Protein AF-A0A962J3R4-F1 (afdb_monomer_lite)

pLDDT: mean 88.2, std 11.56, range [52.19, 97.31]

Foldseek 3Di:
DDDDPPPDPDDDWDADPQGRLHTDDPPKDKPNVPKDWDQDPQGIKIKIKIFQQPHDPVRVQVVCCPPCVVVQWDDDPDQWTDHDQKIWHWAWDPPDPRTMIMTIIDGD

Structure (mmCIF, N/CA/C/O backbone):
data_AF-A0A962J3R4-F1
#
_entry.id   AF-A0A962J3R4-F1
#
loop_
_atom_site.group_PDB
_atom_site.id
_atom_site.type_symbol
_atom_site.label_atom_id
_atom_site.label_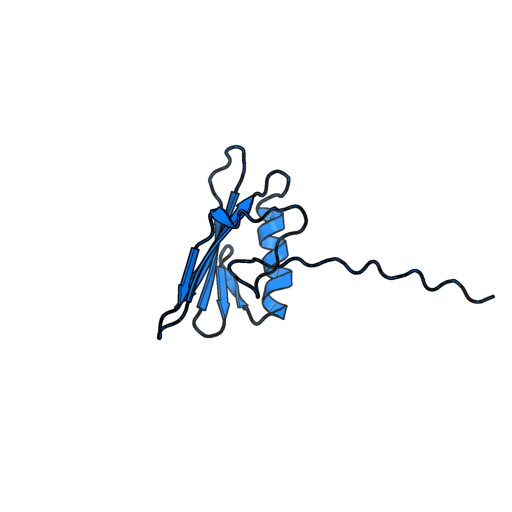alt_id
_atom_site.label_comp_id
_atom_site.label_asym_id
_atom_site.label_entity_id
_atom_site.label_seq_id
_atom_site.pdbx_PDB_ins_code
_atom_site.Cartn_x
_atom_site.Cartn_y
_atom_site.Cartn_z
_atom_site.occupancy
_atom_site.B_iso_or_equiv
_atom_site.auth_seq_id
_atom_site.auth_comp_id
_atom_site.auth_asym_id
_atom_site.auth_atom_id
_atom_site.pdbx_PDB_model_num
ATOM 1 N N . MET A 1 1 ? 32.675 -30.462 18.533 1.00 62.97 1 MET A N 1
ATOM 2 C CA . MET A 1 1 ? 32.780 -29.414 17.499 1.00 62.97 1 MET A CA 1
ATOM 3 C C . MET A 1 1 ? 31.360 -28.968 17.199 1.00 62.97 1 MET A C 1
ATOM 5 O O . MET A 1 1 ? 30.647 -29.684 16.512 1.00 62.97 1 MET A O 1
ATOM 9 N N . SER A 1 2 ? 30.886 -27.906 17.851 1.00 58.53 2 SER A N 1
ATOM 10 C CA . SER A 1 2 ? 29.537 -27.385 17.594 1.00 58.53 2 SER A CA 1
ATOM 11 C C . SER A 1 2 ? 29.519 -26.707 16.221 1.00 58.53 2 SER A C 1
ATOM 13 O O . SER A 1 2 ? 30.507 -26.044 15.890 1.00 58.53 2 SER A O 1
ATOM 15 N N . PRO A 1 3 ? 28.458 -26.864 15.412 1.00 62.69 3 PRO A N 1
ATOM 16 C CA . PRO A 1 3 ? 28.352 -26.117 14.169 1.00 62.69 3 PRO A CA 1
ATOM 17 C C . PRO A 1 3 ? 28.211 -24.618 14.484 1.00 62.69 3 PRO A C 1
ATOM 19 O O . PRO A 1 3 ? 27.643 -24.265 15.523 1.00 62.69 3 PRO A O 1
ATOM 22 N N . PRO A 1 4 ? 28.720 -23.725 13.619 1.00 62.53 4 PRO A N 1
ATOM 23 C CA . PRO A 1 4 ? 28.439 -22.307 13.749 1.00 62.53 4 PRO A CA 1
ATOM 24 C C . PRO A 1 4 ? 26.937 -22.092 13.549 1.00 62.53 4 PRO A C 1
ATOM 26 O O . PRO A 1 4 ? 26.350 -22.580 12.584 1.00 62.53 4 PRO A O 1
ATOM 29 N N . VAL A 1 5 ? 26.309 -21.365 14.470 1.00 65.62 5 VAL A N 1
ATOM 30 C CA . VAL A 1 5 ? 24.956 -20.847 14.268 1.00 65.62 5 VAL A CA 1
ATOM 31 C C . VAL A 1 5 ? 25.084 -19.800 13.164 1.00 65.62 5 VAL A C 1
ATOM 33 O O . VAL A 1 5 ? 25.673 -18.743 13.385 1.00 65.62 5 VAL A O 1
ATOM 36 N N . SER A 1 6 ? 24.644 -20.114 11.944 1.00 63.34 6 SER A N 1
ATOM 37 C CA . SER A 1 6 ? 24.593 -19.116 10.874 1.00 63.34 6 SER A CA 1
ATOM 38 C C . SER A 1 6 ? 23.736 -17.942 11.354 1.00 63.34 6 SER A C 1
ATOM 40 O O . SER A 1 6 ? 22.651 -18.188 11.891 1.00 63.34 6 SER A O 1
ATOM 42 N N . PRO A 1 7 ? 24.177 -16.682 11.195 1.00 59.97 7 PRO A N 1
ATOM 43 C CA . PRO A 1 7 ? 23.313 -15.557 11.497 1.00 59.97 7 PRO A CA 1
ATOM 44 C C . PRO A 1 7 ? 22.084 -15.679 10.597 1.00 59.97 7 PRO A C 1
ATOM 46 O O . PRO A 1 7 ? 22.203 -15.769 9.373 1.00 59.97 7 PRO A O 1
ATOM 49 N N . ALA A 1 8 ? 20.900 -15.731 11.203 1.00 61.09 8 ALA A N 1
ATOM 50 C CA . ALA A 1 8 ? 19.677 -15.501 10.460 1.00 61.09 8 ALA A CA 1
ATOM 51 C C . ALA A 1 8 ? 19.831 -14.127 9.798 1.00 61.09 8 ALA A C 1
ATOM 53 O O . ALA A 1 8 ? 20.044 -13.132 10.491 1.00 61.09 8 ALA A O 1
ATOM 54 N N . PHE A 1 9 ? 19.783 -14.070 8.466 1.00 52.19 9 PHE A N 1
ATOM 55 C CA . PHE A 1 9 ? 19.667 -12.794 7.775 1.00 52.19 9 PHE A CA 1
ATOM 56 C C . PHE A 1 9 ? 18.372 -12.147 8.266 1.00 52.19 9 PHE A C 1
ATOM 58 O O . PHE A 1 9 ? 17.277 -12.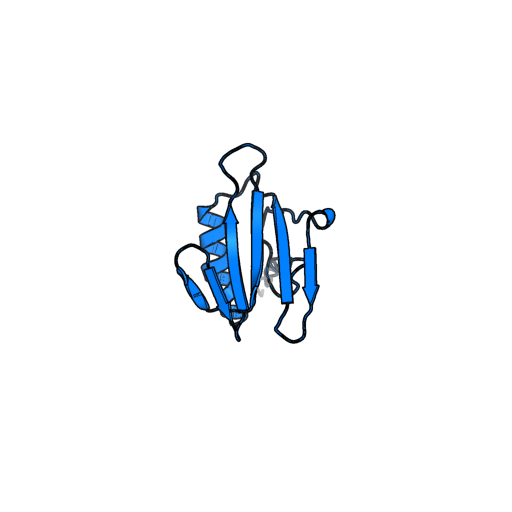596 7.920 1.00 52.19 9 PHE A O 1
ATOM 65 N N . ALA A 1 10 ? 18.492 -11.126 9.113 1.00 55.56 10 ALA A N 1
ATOM 66 C CA . ALA A 1 10 ? 17.372 -10.264 9.433 1.00 55.56 10 ALA A CA 1
ATOM 67 C C . ALA A 1 10 ? 16.922 -9.639 8.110 1.00 55.56 10 ALA A C 1
ATOM 69 O O . ALA A 1 10 ? 17.684 -8.915 7.467 1.00 55.56 10 ALA A O 1
ATOM 70 N N . ARG A 1 11 ? 15.709 -9.970 7.656 1.00 61.56 11 ARG A N 1
ATOM 71 C CA . ARG A 1 11 ? 15.101 -9.246 6.541 1.00 61.56 11 ARG A CA 1
ATOM 72 C C . ARG A 1 11 ? 14.888 -7.818 7.025 1.00 61.56 11 ARG A C 1
ATOM 74 O O . ARG A 1 11 ? 14.120 -7.609 7.960 1.00 61.56 11 ARG A O 1
ATOM 81 N N . ILE A 1 12 ? 15.595 -6.864 6.428 1.00 69.06 12 ILE A N 1
ATOM 82 C CA . ILE A 1 12 ? 15.333 -5.446 6.661 1.00 69.06 12 ILE A CA 1
ATOM 83 C C . ILE A 1 12 ? 13.936 -5.180 6.100 1.00 69.06 12 ILE A C 1
ATOM 85 O O . ILE A 1 12 ? 13.702 -5.354 4.906 1.00 69.06 12 ILE A O 1
ATOM 89 N N . VAL A 1 13 ? 13.001 -4.842 6.984 1.00 81.81 13 VAL A N 1
ATOM 90 C CA . VAL A 1 13 ? 11.667 -4.372 6.613 1.00 81.81 13 VAL A CA 1
ATOM 91 C C . VAL A 1 13 ? 11.723 -2.853 6.656 1.00 81.81 13 VAL A C 1
ATOM 93 O O . VAL A 1 13 ? 11.963 -2.281 7.718 1.00 81.81 13 VAL A O 1
ATOM 96 N N . SER A 1 14 ? 11.534 -2.219 5.505 1.00 92.56 14 SER A N 1
ATOM 97 C CA . SER A 1 14 ? 11.343 -0.772 5.417 1.00 92.56 14 SER A CA 1
ATOM 98 C C . SER A 1 14 ? 9.860 -0.447 5.576 1.00 92.56 14 SER A C 1
ATOM 100 O O . SER A 1 14 ? 9.005 -1.256 5.212 1.00 92.56 14 SER A O 1
ATOM 102 N N . PHE A 1 15 ? 9.559 0.730 6.108 1.00 94.62 15 PHE A N 1
ATOM 103 C CA . PHE A 1 15 ? 8.199 1.234 6.291 1.00 94.62 15 PHE A CA 1
ATOM 104 C C . PHE A 1 15 ? 8.022 2.522 5.503 1.00 94.62 15 PHE A C 1
ATOM 106 O O . PHE A 1 15 ? 9.010 3.200 5.223 1.00 94.62 15 PHE A O 1
ATOM 113 N N . SER A 1 16 ? 6.777 2.831 5.150 1.00 95.12 16 SER A N 1
ATOM 114 C CA . SER A 1 16 ? 6.452 4.082 4.478 1.00 95.12 16 SER A CA 1
ATOM 115 C C . SER A 1 16 ? 6.772 5.270 5.389 1.00 95.12 16 SER A C 1
ATOM 117 O O . SER A 1 16 ? 6.394 5.286 6.561 1.00 95.12 16 SER A O 1
ATOM 119 N N . ALA A 1 17 ? 7.443 6.281 4.846 1.00 94.19 17 ALA A N 1
ATOM 120 C CA . ALA A 1 17 ? 7.714 7.541 5.526 1.00 94.19 17 ALA A CA 1
ATOM 121 C C . ALA A 1 17 ? 6.425 8.345 5.771 1.00 94.19 17 ALA A C 1
ATOM 123 O O . ALA A 1 17 ? 6.300 9.039 6.781 1.00 94.19 17 ALA A O 1
ATOM 124 N N . VAL A 1 18 ? 5.445 8.223 4.868 1.00 93.12 18 VAL A N 1
ATOM 125 C CA . VAL A 1 18 ? 4.131 8.878 4.970 1.00 93.12 18 VAL A CA 1
ATOM 126 C C . VAL A 1 18 ? 3.198 8.119 5.919 1.00 93.12 18 VAL A C 1
ATOM 128 O O . VAL A 1 18 ? 2.394 8.723 6.631 1.00 93.12 18 VAL A O 1
ATOM 131 N N . ILE A 1 19 ? 3.296 6.786 5.928 1.00 92.12 19 ILE A N 1
ATOM 132 C CA . ILE A 1 19 ? 2.423 5.879 6.672 1.00 92.12 19 ILE A CA 1
ATOM 133 C C . ILE A 1 19 ? 3.289 4.927 7.523 1.00 92.12 19 ILE A C 1
ATOM 135 O O . ILE A 1 19 ? 3.534 3.789 7.116 1.00 92.12 19 ILE A O 1
ATOM 139 N N . PRO A 1 20 ? 3.744 5.359 8.719 1.00 87.75 20 PRO A N 1
ATOM 140 C CA . PRO A 1 20 ? 4.830 4.702 9.466 1.00 87.75 20 PRO A CA 1
ATOM 141 C C . PRO A 1 20 ? 4.598 3.236 9.854 1.00 87.75 20 PRO A C 1
ATOM 143 O O . PRO A 1 20 ? 5.533 2.527 10.215 1.00 87.75 20 PRO A O 1
ATOM 146 N N . ASP A 1 21 ? 3.349 2.783 9.819 1.00 88.94 21 ASP A N 1
ATOM 147 C CA . ASP A 1 21 ? 2.913 1.443 10.195 1.00 88.94 21 ASP A CA 1
ATOM 148 C C . ASP A 1 21 ? 2.599 0.536 8.994 1.00 88.94 21 ASP A C 1
ATOM 150 O O . ASP A 1 21 ? 2.127 -0.590 9.170 1.00 88.94 21 ASP A O 1
ATOM 154 N N . VAL A 1 22 ? 2.871 1.005 7.774 1.00 94.62 22 VAL A N 1
ATOM 155 C CA . VAL A 1 22 ? 2.703 0.227 6.547 1.00 94.62 22 VAL A CA 1
ATOM 156 C C . VAL A 1 22 ? 4.073 -0.173 5.994 1.00 94.62 22 VAL A C 1
ATOM 158 O O . VAL A 1 22 ? 4.881 0.698 5.664 1.00 94.62 22 VAL A O 1
ATOM 161 N N . PRO A 1 23 ? 4.367 -1.481 5.874 1.00 95.88 23 PRO A N 1
ATOM 162 C CA . PRO A 1 23 ? 5.634 -1.941 5.324 1.00 95.88 23 PRO A CA 1
ATOM 163 C C . PRO A 1 23 ? 5.715 -1.664 3.818 1.00 95.88 23 PRO A C 1
ATOM 165 O O . PRO A 1 23 ? 4.727 -1.798 3.094 1.00 95.88 23 PRO A O 1
ATOM 168 N N . LEU A 1 24 ? 6.909 -1.340 3.332 1.00 96.00 24 LEU A N 1
ATOM 169 C CA . LEU A 1 24 ? 7.203 -1.260 1.904 1.00 96.00 24 LEU A CA 1
ATOM 170 C C . LEU A 1 24 ? 7.488 -2.655 1.347 1.00 96.00 24 LEU A C 1
ATOM 172 O O . LEU A 1 24 ? 8.064 -3.518 2.019 1.00 96.00 24 LEU A O 1
ATOM 176 N N . VAL A 1 25 ? 7.083 -2.876 0.100 1.00 95.38 25 VAL A N 1
ATOM 177 C CA . VAL A 1 25 ? 7.338 -4.138 -0.593 1.00 95.38 25 VAL A CA 1
ATOM 178 C C . VAL A 1 25 ? 8.843 -4.229 -0.898 1.00 95.38 25 VAL A C 1
ATOM 180 O O . VAL A 1 25 ? 9.436 -3.275 -1.403 1.00 95.38 25 VAL A O 1
ATOM 183 N N . PRO A 1 26 ? 9.522 -5.351 -0.608 1.00 93.06 26 PRO A N 1
ATOM 184 C CA . PRO A 1 26 ? 10.924 -5.501 -0.979 1.00 93.06 26 PRO A CA 1
ATOM 185 C C . PRO A 1 26 ? 11.130 -5.311 -2.487 1.00 93.06 26 PRO A C 1
ATOM 187 O O . PRO A 1 26 ? 10.441 -5.944 -3.285 1.00 93.06 26 PRO A O 1
ATOM 190 N N . GLY A 1 27 ? 12.090 -4.464 -2.861 1.00 91.50 27 GLY A N 1
ATOM 191 C CA . GLY A 1 27 ? 12.371 -4.128 -4.261 1.00 91.50 27 GLY A CA 1
ATOM 192 C C . GLY A 1 27 ? 11.580 -2.937 -4.811 1.00 91.50 27 GLY A C 1
ATOM 193 O O . GLY A 1 27 ? 11.785 -2.587 -5.965 1.00 91.50 27 GLY A O 1
ATOM 194 N N . THR A 1 28 ? 10.720 -2.300 -4.009 1.00 94.06 28 THR A N 1
ATOM 195 C CA . THR A 1 28 ? 10.052 -1.040 -4.378 1.00 94.06 28 THR A CA 1
ATOM 196 C C . THR A 1 28 ? 10.727 0.171 -3.747 1.00 94.06 28 THR A C 1
ATOM 198 O O . THR A 1 28 ? 11.397 0.040 -2.719 1.00 94.06 28 THR A O 1
ATOM 201 N N . VAL A 1 29 ? 10.506 1.350 -4.326 1.00 94.75 29 VAL A N 1
ATOM 202 C CA . VAL A 1 29 ? 11.009 2.629 -3.806 1.00 94.75 29 VAL A CA 1
ATOM 203 C C . VAL A 1 29 ? 9.830 3.556 -3.538 1.00 94.75 29 VAL A C 1
ATOM 205 O O . VAL A 1 29 ? 9.022 3.804 -4.425 1.00 94.75 29 VAL A O 1
ATOM 208 N N . GLU A 1 30 ? 9.716 4.065 -2.314 1.00 95.75 30 GLU A N 1
ATOM 209 C CA . GLU A 1 30 ? 8.748 5.119 -2.003 1.00 95.75 30 GLU A CA 1
ATOM 210 C C . GLU A 1 30 ? 9.252 6.467 -2.530 1.00 95.75 30 GLU A C 1
ATOM 212 O O . GLU A 1 30 ? 10.406 6.838 -2.315 1.00 95.75 30 GLU A O 1
ATOM 217 N N . LEU A 1 31 ? 8.377 7.205 -3.209 1.00 94.75 31 LEU A N 1
ATOM 218 C CA . LEU A 1 31 ? 8.628 8.570 -3.660 1.00 94.75 31 LEU A CA 1
ATOM 219 C C . LEU A 1 31 ? 8.120 9.538 -2.589 1.00 94.75 31 LEU A C 1
ATOM 221 O O . LEU A 1 31 ? 6.996 10.036 -2.658 1.00 94.75 31 LEU A O 1
ATOM 225 N N . GLU A 1 32 ? 8.935 9.749 -1.554 1.00 88.56 32 GLU A N 1
ATOM 226 C CA . GLU A 1 32 ? 8.559 10.530 -0.364 1.00 88.56 32 GLU A CA 1
ATOM 227 C C . GLU A 1 32 ? 8.110 11.963 -0.699 1.00 88.56 32 GLU A C 1
ATOM 229 O O . GLU A 1 32 ? 7.232 12.512 -0.035 1.00 88.56 32 GLU A O 1
ATOM 234 N N . ASP A 1 33 ? 8.666 12.558 -1.756 1.00 89.69 33 ASP A N 1
ATOM 235 C CA . ASP A 1 33 ? 8.327 13.897 -2.245 1.00 89.69 33 ASP A CA 1
ATOM 236 C C . ASP A 1 33 ? 6.959 13.976 -2.945 1.00 89.69 33 ASP A C 1
ATOM 238 O O . ASP A 1 33 ? 6.434 15.071 -3.149 1.00 89.69 33 ASP A O 1
ATOM 242 N N . GLN A 1 34 ? 6.365 12.828 -3.281 1.00 90.25 34 GLN A N 1
ATOM 243 C CA . GLN A 1 34 ? 5.031 12.715 -3.881 1.00 90.25 34 GLN A CA 1
ATOM 244 C C . GLN A 1 34 ? 3.962 12.253 -2.884 1.00 90.25 34 GLN A C 1
ATOM 246 O O . GLN A 1 34 ? 2.783 12.166 -3.234 1.00 90.25 34 GLN A O 1
ATOM 251 N N . GLY A 1 35 ? 4.365 11.961 -1.647 1.00 87.50 35 GLY A N 1
ATOM 252 C CA . GLY A 1 35 ? 3.469 11.586 -0.567 1.00 87.50 35 GLY A CA 1
ATOM 253 C C . GLY A 1 35 ? 2.713 12.772 0.033 1.00 87.50 35 GLY A C 1
ATOM 254 O O . GLY A 1 35 ? 3.198 13.903 0.062 1.00 87.50 35 GLY A O 1
ATOM 255 N N . VAL A 1 36 ? 1.519 12.515 0.566 1.00 91.19 36 VAL A N 1
ATOM 256 C CA . VAL A 1 36 ? 0.711 13.511 1.283 1.00 91.19 36 VAL A CA 1
ATOM 257 C C . VAL A 1 36 ? 0.144 12.892 2.554 1.00 91.19 36 VAL A C 1
ATOM 259 O O . VAL A 1 36 ? -0.333 11.764 2.536 1.00 91.19 36 VAL A O 1
ATOM 262 N N . SER A 1 37 ? 0.141 13.636 3.660 1.00 91.62 37 SER A N 1
ATOM 263 C CA . SER A 1 37 ? -0.541 13.237 4.894 1.00 91.62 37 SER A CA 1
ATOM 264 C C . SER A 1 37 ? -1.258 14.427 5.524 1.00 91.62 37 SER A C 1
ATOM 266 O O . SER A 1 37 ? -0.730 15.540 5.563 1.00 91.62 37 SER A O 1
ATOM 268 N N . PHE A 1 38 ? -2.483 14.202 5.991 1.00 90.56 38 PHE A N 1
ATOM 269 C CA . PHE A 1 38 ? -3.309 15.187 6.670 1.00 90.56 38 PHE A CA 1
ATOM 270 C C . PHE A 1 38 ? -4.033 14.543 7.856 1.00 90.56 38 PHE A C 1
ATOM 272 O O . PHE A 1 38 ? -4.872 13.659 7.670 1.00 90.56 38 PHE A O 1
ATOM 279 N N . ASP A 1 39 ? -3.816 15.072 9.060 1.00 87.25 39 ASP A N 1
ATOM 280 C CA . ASP A 1 39 ? -4.502 14.631 10.278 1.00 87.25 39 ASP A CA 1
ATOM 281 C C . ASP A 1 39 ? -5.724 15.508 10.610 1.00 87.25 39 ASP A C 1
ATOM 283 O O . ASP A 1 39 ? -5.655 16.740 10.606 1.00 87.25 39 ASP A O 1
ATOM 287 N N . LYS A 1 40 ? -6.870 14.882 10.925 1.00 83.38 40 LYS A N 1
ATOM 288 C CA . LYS A 1 40 ? -8.105 15.546 11.396 1.00 83.38 40 LYS A CA 1
ATOM 289 C C . LYS A 1 40 ? -8.628 14.880 12.667 1.00 83.38 40 LYS A C 1
ATOM 291 O O . LYS A 1 40 ? -8.357 13.704 12.893 1.00 83.38 40 LYS A O 1
ATOM 296 N N . PRO A 1 41 ? -9.504 15.560 13.434 1.00 82.31 41 PRO A N 1
ATOM 297 C CA . PRO A 1 41 ? -10.221 14.935 14.548 1.00 82.31 41 PRO A CA 1
ATOM 298 C C . PRO A 1 41 ? -10.996 13.653 14.182 1.00 82.31 41 PRO A C 1
ATOM 300 O O . PRO A 1 41 ? -11.294 12.861 15.066 1.00 82.31 41 PRO A O 1
ATOM 303 N N . GLY A 1 42 ? -11.331 13.450 12.900 1.00 77.94 42 GLY A N 1
ATOM 304 C CA . GLY A 1 42 ? -12.029 12.262 12.392 1.00 77.94 42 GLY A CA 1
ATOM 305 C C . GLY A 1 42 ? -11.129 11.169 11.801 1.00 77.94 42 GLY A C 1
ATOM 306 O O . GLY A 1 42 ? -11.655 10.258 11.175 1.00 77.94 42 GLY A O 1
ATOM 307 N N . GLY A 1 43 ? -9.804 11.272 11.946 1.00 83.25 43 GLY A N 1
ATOM 308 C CA . GLY A 1 43 ? -8.827 10.333 11.385 1.00 83.25 43 GLY A CA 1
ATOM 309 C C . GLY A 1 43 ? -7.872 10.984 10.382 1.00 83.25 43 GLY A C 1
ATOM 310 O O . GLY A 1 43 ? -8.030 12.154 10.013 1.00 83.25 43 GLY A O 1
ATOM 311 N N . ARG A 1 44 ? -6.862 10.221 9.955 1.00 89.25 44 ARG A N 1
ATOM 312 C CA . ARG A 1 44 ? -5.861 10.664 8.978 1.00 89.25 44 ARG A CA 1
ATOM 313 C C . ARG A 1 44 ? -6.298 10.354 7.552 1.00 89.25 44 ARG A C 1
ATOM 315 O O . ARG A 1 44 ? -6.947 9.342 7.291 1.00 89.25 44 ARG A O 1
ATOM 322 N N . VAL A 1 45 ? -5.912 11.220 6.625 1.00 93.12 45 VAL A N 1
ATOM 323 C CA . VAL A 1 45 ? -5.885 10.916 5.195 1.00 93.12 45 VAL A CA 1
ATOM 324 C C . VAL A 1 45 ? -4.430 10.938 4.773 1.00 93.12 45 VAL A C 1
ATOM 326 O O . VAL A 1 45 ? -3.787 11.978 4.890 1.00 93.12 45 VAL A O 1
ATOM 329 N N . ALA A 1 46 ? -3.917 9.809 4.304 1.00 95.25 46 ALA A N 1
ATOM 330 C CA . ALA A 1 46 ? -2.530 9.691 3.883 1.00 95.25 46 ALA A CA 1
ATOM 331 C C . ALA A 1 46 ? -2.431 8.964 2.544 1.00 95.25 46 ALA A C 1
ATOM 333 O O . ALA A 1 46 ? -3.207 8.053 2.263 1.00 95.25 46 ALA A O 1
ATOM 334 N N . GLU A 1 47 ? -1.478 9.377 1.726 1.00 96.44 47 GLU A N 1
ATOM 335 C CA . GLU A 1 47 ? -1.209 8.825 0.411 1.00 96.44 47 GLU A CA 1
ATOM 336 C C . GLU A 1 47 ? 0.298 8.716 0.210 1.00 96.44 47 GLU A C 1
ATOM 338 O O . GLU A 1 47 ? 1.011 9.713 0.284 1.00 96.44 47 GLU A O 1
ATOM 343 N N . SER A 1 48 ? 0.776 7.503 -0.042 1.00 96.81 48 SER A N 1
ATOM 344 C CA . SER A 1 48 ? 2.166 7.224 -0.404 1.00 96.81 48 SER A CA 1
ATOM 345 C C . SER A 1 48 ? 2.223 6.733 -1.846 1.00 96.81 48 SER A C 1
ATOM 347 O O . SER A 1 48 ? 1.396 5.909 -2.243 1.00 96.81 48 SER A O 1
ATOM 349 N N . VAL A 1 49 ? 3.183 7.238 -2.623 1.00 96.19 49 VAL A N 1
ATOM 350 C CA . VAL A 1 49 ? 3.442 6.814 -4.005 1.00 96.19 49 VAL A CA 1
ATOM 351 C C . VAL A 1 49 ? 4.656 5.898 -4.010 1.00 96.19 49 VAL A C 1
ATOM 353 O O . VAL A 1 49 ? 5.708 6.251 -3.478 1.00 96.19 49 VAL A O 1
ATOM 356 N N . VAL A 1 50 ? 4.518 4.724 -4.620 1.00 96.62 50 VAL A N 1
ATOM 357 C CA . VAL A 1 50 ? 5.551 3.690 -4.614 1.00 96.62 50 VAL A CA 1
ATOM 358 C C . VAL A 1 50 ? 5.857 3.244 -6.043 1.00 96.62 50 VAL A C 1
ATOM 360 O O . VAL A 1 50 ? 4.972 2.783 -6.767 1.00 96.62 50 VAL A O 1
ATOM 363 N N . ASP A 1 51 ? 7.124 3.371 -6.437 1.00 94.75 51 ASP A N 1
ATOM 364 C CA . ASP A 1 51 ? 7.680 2.820 -7.673 1.00 94.75 51 ASP A CA 1
ATOM 365 C C . ASP A 1 51 ? 7.818 1.297 -7.551 1.00 94.75 51 ASP A C 1
ATOM 367 O O . ASP A 1 51 ? 8.422 0.781 -6.602 1.00 94.75 51 ASP A O 1
ATOM 371 N N . MET A 1 52 ? 7.242 0.581 -8.518 1.00 92.44 52 MET A N 1
ATOM 372 C CA . MET A 1 52 ? 7.235 -0.877 -8.605 1.00 92.44 52 MET A CA 1
ATOM 373 C C . MET A 1 52 ? 7.830 -1.410 -9.920 1.00 92.44 52 MET A C 1
ATOM 375 O O . MET A 1 52 ? 7.381 -2.447 -10.403 1.00 92.44 52 MET A O 1
ATOM 379 N N . ALA A 1 53 ? 8.838 -0.740 -10.493 1.00 88.19 53 ALA A N 1
ATOM 380 C CA . ALA A 1 53 ? 9.462 -1.090 -11.778 1.00 88.19 53 ALA A CA 1
ATOM 381 C C . ALA A 1 53 ? 9.684 -2.602 -12.018 1.00 88.19 53 ALA A C 1
ATOM 383 O O . ALA A 1 53 ? 9.328 -3.106 -13.083 1.00 88.19 53 ALA A O 1
ATOM 384 N N . ASP A 1 54 ? 10.200 -3.330 -11.02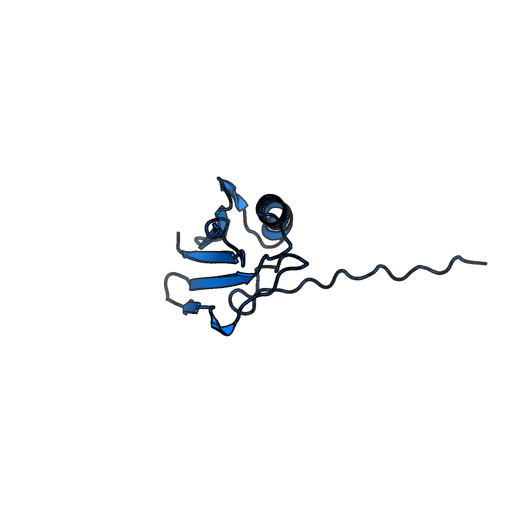2 1.00 87.81 54 ASP A N 1
ATOM 385 C CA . ASP A 1 54 ? 10.521 -4.765 -11.120 1.00 87.81 54 ASP A CA 1
ATOM 386 C C . ASP A 1 54 ? 9.569 -5.675 -10.315 1.00 87.81 54 ASP A C 1
ATOM 388 O O . ASP A 1 54 ? 9.828 -6.869 -10.130 1.00 87.81 54 ASP A O 1
ATOM 392 N N . VAL A 1 55 ? 8.459 -5.134 -9.803 1.00 92.81 55 VAL A N 1
ATOM 393 C CA . VAL A 1 55 ? 7.555 -5.847 -8.893 1.00 92.81 55 VAL A CA 1
ATOM 394 C C . VAL A 1 55 ? 6.150 -5.938 -9.481 1.00 92.81 55 VAL A C 1
ATOM 396 O O . VAL A 1 55 ? 5.477 -4.945 -9.725 1.00 92.81 55 VAL A O 1
ATOM 399 N N . SER A 1 56 ? 5.655 -7.164 -9.663 1.00 93.19 56 SER A N 1
ATOM 400 C CA . SER A 1 56 ? 4.305 -7.373 -10.202 1.00 93.19 56 SER A CA 1
ATOM 401 C C . SER A 1 56 ? 3.199 -6.945 -9.226 1.00 93.19 56 SER A C 1
ATOM 403 O O . SER A 1 56 ? 3.276 -7.218 -8.024 1.00 93.19 56 SER A O 1
ATOM 405 N N . LYS A 1 57 ? 2.088 -6.416 -9.760 1.00 94.00 57 LYS A N 1
ATOM 406 C CA . LYS A 1 57 ? 0.845 -6.146 -9.007 1.00 94.00 57 LYS A CA 1
ATOM 407 C C . LYS A 1 57 ? 0.391 -7.339 -8.158 1.00 94.00 57 LYS A C 1
ATOM 409 O O . LYS A 1 57 ? -0.017 -7.174 -7.010 1.00 94.00 57 LYS A O 1
ATOM 414 N N . ALA A 1 58 ? 0.479 -8.555 -8.700 1.00 94.06 58 ALA A N 1
ATOM 415 C CA . ALA A 1 58 ? 0.102 -9.771 -7.981 1.00 94.06 58 ALA A CA 1
ATOM 416 C C . ALA A 1 58 ? 0.976 -10.009 -6.737 1.00 94.06 58 ALA A C 1
ATOM 418 O O . ALA A 1 58 ? 0.458 -10.399 -5.689 1.00 94.06 58 ALA A O 1
ATOM 419 N N . PHE A 1 59 ? 2.281 -9.737 -6.833 1.00 95.00 59 PHE A N 1
ATOM 420 C CA . PHE A 1 59 ? 3.196 -9.845 -5.701 1.00 95.00 59 PHE A CA 1
ATOM 421 C C . PHE A 1 59 ? 2.934 -8.767 -4.645 1.00 95.00 59 PHE A C 1
ATOM 423 O O . PHE A 1 59 ? 2.904 -9.097 -3.463 1.00 95.00 59 PHE A O 1
ATOM 430 N N . VAL A 1 60 ? 2.659 -7.521 -5.052 1.00 95.88 60 VAL A N 1
ATOM 431 C CA . VAL A 1 60 ? 2.262 -6.433 -4.133 1.00 95.88 60 VAL A CA 1
ATOM 432 C C . VAL A 1 60 ? 1.010 -6.823 -3.339 1.00 95.88 60 VAL A C 1
ATOM 434 O O . VAL A 1 60 ? 1.004 -6.776 -2.108 1.00 95.88 60 VAL A O 1
ATOM 437 N N . LEU A 1 61 ? -0.037 -7.290 -4.028 1.00 96.06 61 LEU A N 1
ATOM 438 C CA . LEU A 1 61 ? -1.278 -7.744 -3.392 1.00 96.06 61 LEU A CA 1
ATOM 439 C C . LEU A 1 61 ? -1.043 -8.924 -2.441 1.00 96.06 61 LEU A C 1
ATOM 441 O O . LEU A 1 61 ? -1.594 -8.955 -1.340 1.00 96.06 61 LEU A O 1
ATOM 445 N N . TRP A 1 62 ? -0.236 -9.906 -2.854 1.00 95.44 62 TRP A N 1
ATOM 446 C CA . TRP A 1 62 ? 0.125 -11.039 -2.002 1.00 95.44 62 TRP A CA 1
ATOM 447 C C . TRP A 1 62 ? 0.884 -10.581 -0.752 1.00 95.44 62 TRP A C 1
ATOM 449 O O . TRP A 1 62 ? 0.522 -10.987 0.351 1.00 95.44 62 TRP A O 1
ATOM 459 N N . PHE A 1 63 ? 1.875 -9.701 -0.906 1.00 96.44 63 PHE A N 1
ATOM 460 C CA . PHE A 1 63 ? 2.684 -9.181 0.192 1.00 96.44 63 PHE A CA 1
ATOM 461 C C . PHE A 1 63 ? 1.814 -8.516 1.259 1.00 96.44 63 PHE A C 1
ATOM 463 O O . PHE A 1 63 ? 1.870 -8.918 2.421 1.00 96.44 63 PHE A O 1
ATOM 470 N N . TYR A 1 64 ? 0.956 -7.568 0.870 1.00 97.00 64 TYR A N 1
ATOM 471 C CA . TYR A 1 64 ? 0.111 -6.846 1.825 1.00 97.00 64 TYR A CA 1
ATOM 472 C C . TYR A 1 64 ? -0.938 -7.738 2.497 1.00 97.00 64 TYR A C 1
ATOM 474 O O . TYR A 1 64 ? -1.224 -7.564 3.682 1.00 97.00 64 TYR A O 1
ATOM 482 N N . ARG A 1 65 ? -1.437 -8.773 1.8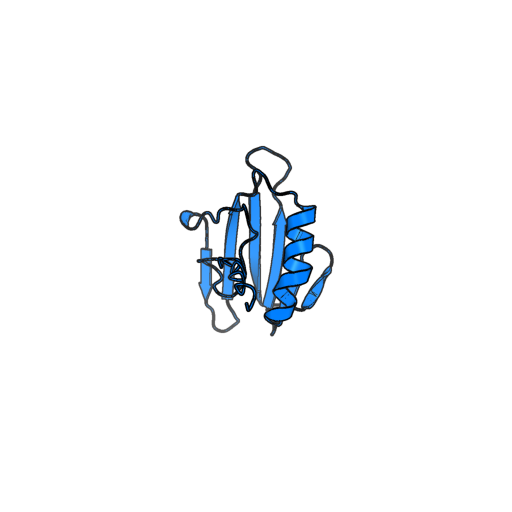08 1.00 96.25 65 ARG A N 1
ATOM 483 C CA . ARG A 1 65 ? -2.289 -9.805 2.429 1.00 96.25 65 ARG A CA 1
ATOM 484 C C . ARG A 1 65 ? -1.575 -10.605 3.519 1.00 96.25 65 ARG A C 1
ATOM 486 O O . ARG A 1 65 ? -2.246 -11.091 4.422 1.00 96.25 65 ARG A O 1
ATOM 493 N N . GLN A 1 66 ? -0.255 -10.775 3.436 1.00 95.00 66 GLN A N 1
ATOM 494 C CA . GLN A 1 66 ? 0.527 -11.499 4.447 1.00 95.00 66 GLN A CA 1
ATOM 495 C C . GLN A 1 66 ? 1.059 -10.585 5.559 1.00 95.00 66 GLN A C 1
ATOM 497 O O . GLN A 1 66 ? 1.204 -11.019 6.703 1.00 95.00 66 GLN A O 1
ATOM 502 N N . SER A 1 67 ? 1.382 -9.332 5.239 1.00 94.50 67 SER A N 1
ATOM 503 C CA . SER A 1 67 ? 2.042 -8.419 6.171 1.00 94.50 67 SER A CA 1
ATOM 504 C C . SER A 1 67 ? 1.053 -7.641 7.037 1.00 94.50 67 SER A C 1
ATOM 506 O O . SER A 1 67 ? 1.185 -7.655 8.259 1.00 94.50 67 SER A O 1
ATOM 508 N N . LEU A 1 68 ? 0.028 -7.023 6.445 1.00 95.62 68 LEU A N 1
ATOM 509 C CA . LEU A 1 68 ? -0.862 -6.094 7.151 1.00 95.62 68 LEU A CA 1
ATOM 510 C C . LEU A 1 68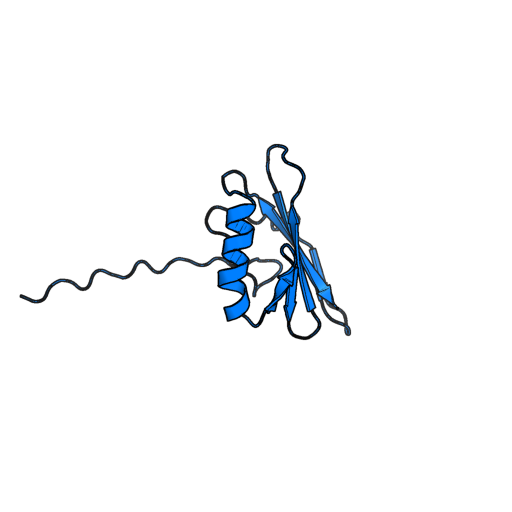 ? -1.675 -6.708 8.307 1.00 95.62 68 LEU A C 1
ATOM 512 O O . LEU A 1 68 ? -1.849 -6.009 9.309 1.00 95.62 68 LEU A O 1
ATOM 516 N N . PRO A 1 69 ? -2.104 -7.989 8.273 1.00 95.38 69 PRO A N 1
ATOM 517 C CA . PRO A 1 69 ? -2.765 -8.612 9.424 1.00 95.38 69 PRO A CA 1
ATOM 518 C C . PRO A 1 69 ? -1.951 -8.575 10.718 1.00 95.38 69 PRO A C 1
ATOM 520 O O . PRO A 1 69 ? -2.519 -8.489 11.804 1.00 95.38 69 PRO A O 1
ATOM 523 N N . GLN A 1 70 ? -0.621 -8.570 10.617 1.00 93.38 70 GLN A N 1
ATOM 524 C CA . GLN A 1 70 ? 0.276 -8.487 11.773 1.00 93.38 70 GLN A CA 1
ATOM 525 C C . GLN A 1 70 ? 0.259 -7.093 12.432 1.00 93.38 70 GLN A C 1
ATOM 527 O O . GLN A 1 70 ? 0.680 -6.953 13.575 1.00 93.38 70 GLN A O 1
ATOM 532 N N . PHE A 1 71 ? -0.278 -6.086 11.735 1.00 93.00 71 PHE A N 1
ATOM 533 C CA . PHE A 1 71 ? -0.449 -4.701 12.190 1.00 93.00 71 PHE A CA 1
ATOM 534 C C . PHE A 1 71 ? -1.926 -4.344 12.453 1.00 93.00 71 PHE A C 1
ATOM 536 O O . PHE A 1 71 ? -2.286 -3.167 12.520 1.00 93.00 71 PHE A O 1
ATOM 543 N N . GLY A 1 72 ? -2.796 -5.356 12.575 1.00 94.56 72 GLY A N 1
ATOM 544 C CA . GLY A 1 72 ? -4.216 -5.195 12.912 1.00 94.56 72 GLY A CA 1
ATOM 545 C C . GLY A 1 72 ? -5.144 -4.920 11.725 1.00 94.56 72 GLY A C 1
ATOM 546 O O . GLY A 1 72 ? -6.351 -4.780 11.911 1.00 94.56 72 GLY A O 1
ATOM 547 N N . TRP A 1 73 ? -4.619 -4.864 10.503 1.00 95.94 73 TRP A N 1
ATOM 548 C CA . TRP A 1 73 ? -5.432 -4.670 9.307 1.00 95.94 73 TRP A CA 1
ATOM 549 C C . TRP A 1 73 ? -6.114 -5.962 8.870 1.00 95.94 73 TRP A C 1
ATOM 551 O O . TRP A 1 73 ? -5.489 -7.006 8.706 1.00 95.94 73 TRP A O 1
ATOM 561 N N . THR A 1 74 ? -7.406 -5.883 8.587 1.00 96.56 74 THR A N 1
ATOM 562 C CA . THR A 1 74 ? -8.179 -7.008 8.065 1.00 96.56 74 THR A CA 1
ATOM 563 C C . THR A 1 74 ? -8.347 -6.861 6.561 1.00 96.56 74 THR A C 1
ATOM 565 O O . THR A 1 74 ? -8.971 -5.897 6.111 1.00 96.56 74 THR A O 1
ATOM 568 N N . ALA A 1 75 ? -7.823 -7.819 5.793 1.00 95.19 75 ALA A N 1
ATOM 569 C CA . ALA A 1 75 ? -7.999 -7.861 4.344 1.00 95.19 75 ALA A CA 1
ATOM 570 C C . ALA A 1 75 ? -9.488 -7.903 3.966 1.00 95.19 75 ALA A C 1
ATOM 572 O O . ALA A 1 75 ? -10.262 -8.675 4.534 1.00 95.19 75 ALA A O 1
ATOM 573 N N . GLN A 1 76 ? -9.863 -7.066 3.006 1.00 91.56 76 GLN A N 1
ATOM 574 C CA . GLN A 1 76 ? -11.178 -7.027 2.376 1.00 91.56 76 GLN A CA 1
ATOM 575 C C . GLN A 1 76 ? -11.048 -7.547 0.929 1.00 91.56 76 GLN A C 1
ATOM 577 O O . GLN A 1 76 ? -10.218 -8.417 0.639 1.00 91.56 76 GLN A O 1
ATOM 582 N N . ALA A 1 77 ? -11.872 -7.041 0.011 1.00 85.12 77 ALA A N 1
ATOM 583 C CA . ALA A 1 77 ? -11.749 -7.320 -1.416 1.00 85.12 77 ALA A CA 1
ATOM 584 C C . ALA A 1 77 ? -10.580 -6.541 -2.056 1.00 85.12 77 ALA A C 1
ATOM 586 O O . ALA A 1 77 ? -10.201 -5.478 -1.584 1.00 85.12 77 ALA A O 1
ATOM 587 N N . ASP A 1 78 ? -10.002 -7.095 -3.126 1.00 80.81 78 ASP A N 1
ATOM 588 C CA . ASP A 1 78 ? -9.250 -6.374 -4.172 1.00 80.81 78 ASP A CA 1
ATOM 589 C C . ASP A 1 78 ? -8.177 -5.344 -3.760 1.00 80.81 78 ASP A C 1
ATOM 591 O O . ASP A 1 78 ? -7.914 -4.392 -4.486 1.00 80.81 78 ASP A O 1
ATOM 595 N N . GLY A 1 79 ? -7.461 -5.585 -2.657 1.00 92.94 79 GLY A N 1
ATOM 596 C CA . GLY A 1 79 ? -6.367 -4.707 -2.214 1.00 92.94 79 GLY A CA 1
ATOM 597 C C . GLY A 1 79 ? -6.791 -3.652 -1.193 1.00 92.94 79 GLY A C 1
ATOM 598 O O . GLY A 1 79 ? -5.979 -2.794 -0.853 1.00 92.94 79 GLY A O 1
ATOM 599 N N . ASP A 1 80 ? -8.014 -3.760 -0.676 1.00 96.88 80 ASP A N 1
ATOM 600 C CA . ASP A 1 80 ? -8.493 -2.983 0.457 1.00 96.88 80 ASP A CA 1
ATOM 601 C C . ASP A 1 80 ? -8.288 -3.720 1.785 1.00 96.88 80 ASP A C 1
ATOM 603 O O . ASP A 1 80 ? -8.388 -4.949 1.887 1.00 96.88 80 ASP A O 1
ATOM 607 N N . PHE A 1 81 ? -8.042 -2.946 2.835 1.00 96.94 81 PHE A N 1
ATOM 608 C CA . PHE A 1 81 ? -7.830 -3.415 4.195 1.00 96.94 81 PHE A CA 1
ATOM 609 C C . PHE A 1 81 ? -8.497 -2.459 5.178 1.00 96.94 81 PHE A C 1
ATOM 611 O O . PHE A 1 81 ? -8.505 -1.255 4.960 1.00 96.94 81 PHE A O 1
ATOM 618 N N . ALA A 1 82 ? -9.037 -2.974 6.281 1.00 95.94 82 ALA A N 1
ATOM 619 C CA . ALA A 1 82 ? -9.699 -2.152 7.293 1.00 95.94 82 ALA A CA 1
ATOM 620 C C . ALA A 1 82 ? -9.074 -2.342 8.677 1.00 95.94 82 ALA A C 1
ATOM 622 O O . ALA A 1 82 ? -8.769 -3.472 9.065 1.00 95.94 82 ALA A O 1
ATOM 623 N N . ARG A 1 83 ? -8.929 -1.253 9.435 1.00 94.69 83 ARG A N 1
ATOM 624 C CA . ARG A 1 83 ? -8.464 -1.265 10.830 1.00 94.69 83 ARG A CA 1
ATOM 625 C C . ARG A 1 83 ? -9.038 -0.072 11.581 1.00 94.69 83 ARG A C 1
ATOM 627 O O . ARG A 1 83 ? -8.877 1.042 11.122 1.00 94.69 83 ARG A O 1
ATOM 634 N N . GLU A 1 84 ? -9.689 -0.295 12.722 1.00 92.25 84 GLU A N 1
ATOM 635 C CA . GLU A 1 84 ? -10.066 0.772 13.678 1.00 92.25 84 GLU A CA 1
ATOM 636 C C . GLU A 1 84 ? -10.750 2.019 13.068 1.00 92.25 84 GLU A C 1
ATOM 638 O O . GLU A 1 84 ? -10.517 3.146 13.488 1.00 92.25 84 GLU A O 1
ATOM 643 N N . GLY A 1 85 ? -11.631 1.829 12.080 1.00 92.56 85 GLY A N 1
ATOM 644 C CA . GLY A 1 85 ? -12.312 2.944 11.406 1.00 92.56 85 GLY A CA 1
ATOM 645 C C . GLY A 1 85 ? -11.500 3.597 10.282 1.00 92.56 85 GLY A C 1
ATOM 646 O O . GLY A 1 85 ? -11.950 4.587 9.724 1.00 92.56 85 GLY A O 1
ATOM 647 N N . GLU A 1 86 ? -10.353 3.034 9.911 1.00 94.31 86 GLU A N 1
ATOM 648 C CA . GLU A 1 86 ? -9.573 3.360 8.718 1.00 94.31 86 GLU A CA 1
ATOM 649 C C . GLU A 1 86 ? -9.777 2.299 7.625 1.00 94.31 86 GLU A C 1
ATOM 651 O O . GLU A 1 86 ? -9.984 1.110 7.907 1.00 94.31 86 GLU A O 1
ATOM 656 N N . VAL A 1 87 ? -9.650 2.730 6.372 1.00 95.69 87 VAL A N 1
ATOM 657 C CA . VAL A 1 87 ? -9.494 1.877 5.192 1.00 95.69 87 VAL A CA 1
ATOM 658 C C . VAL A 1 87 ? -8.173 2.222 4.513 1.00 95.69 87 VAL A C 1
ATOM 660 O O . VAL A 1 87 ? -7.912 3.394 4.247 1.00 95.69 87 VAL A O 1
ATOM 663 N N . LEU A 1 88 ? -7.366 1.201 4.232 1.00 97.00 88 LEU A N 1
ATOM 664 C CA . LEU A 1 88 ? -6.183 1.260 3.380 1.00 97.00 88 LEU A CA 1
ATOM 665 C C . LEU A 1 88 ? -6.523 0.633 2.028 1.00 97.00 88 LEU A C 1
ATOM 667 O O . LEU A 1 88 ? -6.963 -0.513 1.996 1.00 97.00 88 LEU A O 1
ATOM 671 N N . SER A 1 89 ? -6.263 1.345 0.936 1.00 97.19 89 SER A N 1
ATOM 672 C CA . SER A 1 89 ? -6.468 0.876 -0.438 1.00 97.19 89 SER A CA 1
ATOM 673 C C . SER A 1 89 ? -5.165 0.892 -1.229 1.00 97.19 89 SER A C 1
ATOM 675 O O . SER A 1 89 ? -4.398 1.856 -1.159 1.00 97.19 89 SER A O 1
ATOM 677 N N . LEU A 1 90 ? -4.943 -0.157 -2.020 1.00 97.12 90 LEU A N 1
ATOM 678 C CA . LEU A 1 90 ? -3.852 -0.248 -2.990 1.00 97.12 90 LEU A CA 1
ATOM 679 C C . LEU A 1 90 ? -4.367 0.134 -4.382 1.00 97.12 90 LEU A C 1
ATOM 681 O O . LEU A 1 90 ? -5.090 -0.633 -5.020 1.00 97.12 90 LEU A O 1
ATOM 685 N N . VAL A 1 91 ? -3.987 1.317 -4.864 1.00 95.62 91 VAL A N 1
ATOM 686 C CA . VAL A 1 91 ? -4.412 1.839 -6.171 1.00 95.62 91 VAL A CA 1
ATOM 687 C C . VAL A 1 91 ? -3.265 1.696 -7.162 1.00 95.62 91 VAL A C 1
ATOM 689 O O . VAL A 1 91 ? -2.223 2.315 -6.995 1.00 95.62 91 VAL A O 1
ATOM 692 N N . PHE A 1 92 ? -3.445 0.874 -8.190 1.00 93.19 92 PHE A N 1
ATOM 693 C CA . PHE A 1 92 ? -2.426 0.645 -9.216 1.00 93.19 92 PHE A CA 1
ATOM 694 C C . PHE A 1 92 ? -2.664 1.579 -10.397 1.00 93.19 92 PHE A C 1
ATOM 696 O O . PHE A 1 92 ? -3.790 1.646 -10.896 1.00 93.19 92 PHE A O 1
ATOM 703 N N . GLU A 1 93 ? -1.613 2.256 -10.849 1.00 88.19 93 GLU A N 1
ATOM 704 C CA . GLU A 1 93 ? -1.665 2.998 -12.105 1.00 88.19 93 GLU A CA 1
ATOM 705 C C . GLU A 1 93 ? -1.751 2.006 -13.291 1.00 88.19 93 GLU A C 1
ATOM 707 O O . GLU A 1 93 ? -1.366 0.836 -13.147 1.00 88.19 93 GLU A O 1
ATOM 712 N N . PRO A 1 94 ? -2.301 2.416 -14.450 1.00 78.25 94 PRO A N 1
ATOM 713 C CA . PRO A 1 94 ? -2.320 1.592 -15.661 1.00 78.25 94 PRO A CA 1
ATOM 714 C C . PRO A 1 94 ? -0.917 1.091 -16.038 1.00 78.25 94 PRO A C 1
ATOM 716 O O . PRO A 1 94 ? 0.071 1.734 -15.697 1.00 78.25 94 PRO A O 1
ATOM 719 N N . GLU A 1 95 ? -0.829 -0.044 -16.744 1.00 65.12 95 GLU A N 1
ATOM 720 C CA . GLU A 1 95 ? 0.440 -0.654 -17.183 1.00 65.12 95 GLU A CA 1
ATOM 721 C C . GLU A 1 95 ? 1.167 0.216 -18.230 1.00 65.12 95 GLU A C 1
ATOM 723 O O . GLU A 1 95 ? 1.201 -0.092 -19.420 1.00 65.12 95 GLU A O 1
ATOM 728 N N . GLU A 1 96 ? 1.764 1.314 -17.778 1.00 67.88 96 GLU A N 1
ATOM 729 C CA . GLU A 1 96 ? 2.741 2.119 -18.499 1.00 67.88 96 GLU A CA 1
ATOM 730 C C . GLU A 1 96 ? 4.022 2.194 -17.661 1.00 67.88 96 GLU A C 1
ATOM 732 O O . GLU A 1 96 ? 3.979 2.214 -16.433 1.00 67.88 96 GLU A O 1
ATOM 737 N N . ALA A 1 97 ? 5.182 2.193 -18.318 1.00 68.38 97 ALA A N 1
ATOM 738 C CA . ALA A 1 97 ? 6.458 2.315 -17.624 1.00 68.38 97 ALA A CA 1
ATOM 739 C C . ALA A 1 97 ? 6.799 3.801 -17.388 1.00 68.38 97 ALA A C 1
ATOM 741 O O . ALA A 1 97 ? 6.722 4.579 -18.345 1.00 68.38 97 ALA A O 1
ATOM 742 N N . PRO A 1 98 ? 7.269 4.197 -16.187 1.00 64.75 98 PRO A N 1
ATOM 743 C CA . PRO A 1 98 ? 7.450 3.376 -14.983 1.00 64.75 98 PRO A CA 1
ATOM 744 C C . PRO A 1 98 ? 6.133 3.059 -14.252 1.00 64.75 98 PRO A C 1
ATOM 746 O O . PRO A 1 98 ? 5.235 3.892 -14.174 1.00 64.75 98 PRO A O 1
ATOM 749 N N . SER A 1 99 ? 6.050 1.845 -13.700 1.00 87.94 99 SER A N 1
ATOM 750 C CA . SER A 1 99 ? 4.857 1.343 -13.014 1.00 87.94 99 SER A CA 1
ATOM 751 C C . SER A 1 99 ? 4.819 1.817 -11.562 1.00 87.94 99 SER A C 1
ATOM 753 O O . SER A 1 99 ? 5.761 1.565 -10.810 1.00 87.94 99 SER A O 1
ATOM 755 N N . PHE A 1 100 ? 3.703 2.412 -11.137 1.00 93.12 100 PHE A N 1
ATOM 756 C CA . PHE A 1 100 ? 3.492 2.869 -9.760 1.00 93.12 100 PHE A CA 1
ATOM 757 C C . PHE A 1 100 ? 2.251 2.245 -9.126 1.00 93.12 100 PHE A C 1
ATOM 759 O O . PHE A 1 100 ? 1.289 1.866 -9.803 1.00 93.12 100 PHE A O 1
ATOM 766 N N . PHE A 1 101 ? 2.238 2.214 -7.798 1.00 95.62 101 PHE A N 1
ATOM 767 C CA . PHE A 1 101 ? 1.006 2.087 -7.032 1.00 95.62 101 PHE A CA 1
ATOM 768 C C . PHE A 1 101 ? 0.979 3.095 -5.887 1.00 95.62 101 PHE A C 1
ATOM 770 O O . PHE A 1 101 ? 2.011 3.579 -5.423 1.00 95.62 101 PHE A O 1
ATOM 777 N N . ARG A 1 102 ? -0.229 3.412 -5.432 1.00 96.38 102 ARG A N 1
ATOM 778 C CA . ARG A 1 102 ? -0.481 4.288 -4.295 1.00 96.38 102 ARG A CA 1
ATOM 779 C C . ARG A 1 102 ? -1.028 3.478 -3.137 1.00 96.38 102 ARG A C 1
ATOM 781 O O . ARG A 1 102 ? -1.891 2.617 -3.323 1.00 96.38 102 ARG A O 1
ATOM 788 N N . ILE A 1 103 ? -0.555 3.796 -1.942 1.00 97.31 103 ILE A N 1
ATOM 789 C CA . ILE A 1 103 ? -1.128 3.329 -0.683 1.00 97.31 103 ILE A CA 1
ATOM 790 C C . ILE A 1 103 ? -1.946 4.484 -0.131 1.00 97.31 103 ILE A C 1
ATOM 792 O O . ILE A 1 103 ? -1.391 5.533 0.181 1.00 97.31 103 ILE A O 1
ATOM 796 N N . VAL A 1 104 ? -3.256 4.299 -0.017 1.00 96.69 104 VAL A N 1
ATOM 797 C CA . VAL A 1 104 ? -4.177 5.359 0.395 1.00 96.69 104 VAL A CA 1
ATOM 798 C C . VAL A 1 104 ? -4.856 4.959 1.695 1.00 96.69 104 VAL A C 1
ATOM 800 O O . VAL A 1 104 ? -5.558 3.957 1.710 1.00 96.69 104 VAL A O 1
ATOM 803 N N . ILE A 1 105 ? -4.703 5.749 2.759 1.00 95.88 105 ILE A N 1
ATOM 804 C CA . ILE A 1 105 ? -5.478 5.620 3.998 1.00 95.88 105 ILE A CA 1
ATOM 805 C C . ILE A 1 105 ? -6.525 6.719 4.073 1.00 95.88 105 ILE A C 1
ATOM 807 O O . ILE A 1 105 ? -6.221 7.896 3.872 1.00 95.88 105 ILE A O 1
ATOM 811 N N . LYS A 1 106 ? -7.760 6.331 4.394 1.00 94.69 106 LYS A N 1
ATOM 812 C CA . LYS A 1 106 ? -8.877 7.242 4.657 1.00 94.69 106 LYS A CA 1
ATOM 813 C C . LYS A 1 106 ? -9.705 6.748 5.848 1.00 94.69 106 LYS A C 1
ATOM 815 O O . LYS A 1 106 ? -9.768 5.537 6.071 1.00 94.69 106 LYS A O 1
ATOM 820 N N . PRO A 1 107 ? -10.390 7.644 6.579 1.00 93.31 107 PRO A N 1
ATOM 821 C CA . PRO A 1 107 ? -11.439 7.240 7.508 1.00 93.31 107 PRO A C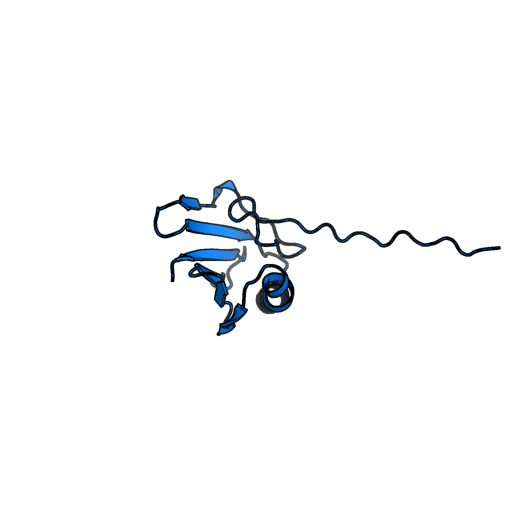A 1
ATOM 822 C C . PRO A 1 107 ? -12.559 6.498 6.768 1.00 93.31 107 PRO A C 1
ATOM 824 O O . PRO A 1 107 ? -12.857 6.813 5.612 1.00 93.31 107 PRO A O 1
ATOM 827 N N . ARG A 1 108 ? -13.162 5.521 7.442 1.00 86.06 108 ARG A N 1
ATOM 828 C CA . ARG A 1 108 ? -14.321 4.757 6.979 1.00 86.06 108 ARG A CA 1
ATOM 829 C C . ARG A 1 108 ? -15.620 5.551 7.098 1.00 86.06 108 ARG A C 1
ATOM 831 O O . ARG A 1 108 ? -15.764 6.315 8.076 1.00 86.06 108 ARG A O 1
#

Radius of gyration: 15.93 Å; chains: 1; bounding box: 47×45×36 Å

Sequence (108 aa):
MSPPVSPAFARIVSFSAVIPDVPLVPGTVELEDQGVSFDKPGGRVAESVVDMADVSKAFVLWFYRQSLPQFGWTAQADGDFAREGEVLSLVFEPEEAPSFFRIVIKPR

Secondary structure (DSSP, 8-state):
-PPP-PPP------B-SSSTTSBPPTT-EE-GGG-EEEEETTEEEEEEEEE-TT--HHHHHHHHHHHGGGGTPEE-STTEEEETTEEEEEEEPPS-SSPEEEEEEEE-